Protein AF-R2SGV1-F1 (afdb_monomer_lite)

Foldseek 3Di:
DQDALQRVLCVVQVDGDDLVLLCVQLVHDSVLSVVSRRDRVLPHDLVSSVSSCVSVVHDVVVSVVSNVVDPCQLVNLLVVQVVQADPVQLDGVNDGAPDPVLSVVLSVVQSVCSNVVHRDDPLNSVVSRCCSPVVDDPVRVVVVVVPVPDPPPPDDDPDD

Radius of gyration: 23.36 Å; chains: 1; bounding box: 43×67×56 Å

Sequence (160 aa):
MVLSLAEFIEKETGQKASPAKLAKTTGLAVSTVNEALKKEATKSSFGTIVLLLNALNISVEKVAQLYSGKQMTPEKAERIFLAKTDLSRLTIMGTQFSTPENFWQARDTLVDSIYEGLYPDETDLVMLKDRIENKKTSDQLIAELYDEVPKKAEDNGKLS

pLDDT: mean 81.26, std 14.66, range [40.16, 97.12]

Organism: NCBI:txid1158607

Structure (mmCIF, N/CA/C/O backbone):
data_AF-R2SGV1-F1
#
_entry.id   AF-R2SGV1-F1
#
loop_
_atom_site.group_PDB
_atom_site.id
_atom_site.type_symbol
_atom_site.label_atom_id
_atom_site.label_alt_id
_atom_site.label_comp_id
_atom_site.label_asym_id
_atom_site.label_entity_id
_atom_site.label_seq_id
_atom_site.pdbx_PDB_ins_code
_atom_site.Cartn_x
_atom_site.Cartn_y
_atom_site.Cartn_z
_atom_site.occupancy
_atom_site.B_iso_or_equiv
_atom_site.auth_seq_id
_atom_site.auth_comp_id
_atom_site.auth_asym_id
_atom_site.auth_atom_id
_atom_site.pdbx_PDB_model_num
ATOM 1 N N . MET A 1 1 ? 2.713 9.994 12.033 1.00 48.88 1 MET A N 1
ATOM 2 C CA . MET A 1 1 ? 2.325 9.698 13.425 1.00 48.88 1 MET A CA 1
ATOM 3 C C . MET A 1 1 ? 1.187 8.695 13.355 1.00 48.88 1 MET A C 1
ATOM 5 O O . MET A 1 1 ? 0.261 8.944 12.592 1.00 48.88 1 MET A O 1
ATOM 9 N N . VAL A 1 2 ? 1.314 7.538 14.007 1.00 63.59 2 VAL A N 1
ATOM 10 C CA . VAL A 1 2 ? 0.245 6.524 14.049 1.00 63.59 2 VAL A CA 1
ATOM 11 C C . VAL A 1 2 ? -0.688 6.913 15.192 1.00 63.59 2 VAL A C 1
ATOM 13 O O . VAL A 1 2 ? -0.208 7.122 16.302 1.00 63.59 2 VAL A O 1
ATOM 16 N N . LEU A 1 3 ? -1.978 7.082 14.903 1.00 72.19 3 LEU A N 1
ATOM 17 C CA . LEU A 1 3 ? -2.975 7.456 15.908 1.00 72.19 3 LEU A CA 1
ATOM 18 C C . LEU A 1 3 ? -3.320 6.244 16.783 1.00 72.19 3 LEU A C 1
ATOM 20 O O . LEU A 1 3 ? -3.443 5.114 16.294 1.00 72.19 3 LEU A O 1
ATOM 24 N N . SER A 1 4 ? -3.521 6.487 18.073 1.00 86.56 4 SER A N 1
ATOM 25 C CA . SER A 1 4 ? -4.243 5.559 18.940 1.00 86.56 4 SER A CA 1
ATOM 26 C C . SER A 1 4 ? -5.682 5.389 18.451 1.00 86.56 4 SER A C 1
ATOM 28 O O . SER A 1 4 ? -6.243 6.254 17.769 1.00 86.56 4 SER A O 1
ATOM 30 N N . LEU A 1 5 ? -6.312 4.272 18.813 1.00 85.44 5 LEU A N 1
ATOM 31 C CA . LEU A 1 5 ? -7.717 4.050 18.473 1.00 85.44 5 LEU A CA 1
ATOM 32 C C . LEU A 1 5 ? -8.629 5.145 19.057 1.00 85.44 5 LEU A C 1
ATOM 34 O O . LEU A 1 5 ? -9.589 5.550 18.406 1.00 85.44 5 LEU A O 1
ATOM 38 N N . ALA A 1 6 ? -8.321 5.652 20.255 1.00 88.94 6 ALA A N 1
ATOM 39 C CA . ALA A 1 6 ? -9.070 6.748 20.866 1.00 88.94 6 ALA A CA 1
ATOM 40 C C . ALA A 1 6 ? -8.995 8.045 20.041 1.00 88.94 6 ALA A C 1
ATOM 42 O O . ALA A 1 6 ? -10.029 8.659 19.784 1.00 88.94 6 ALA A O 1
ATOM 43 N N . GLU A 1 7 ? -7.798 8.427 19.588 1.00 86.25 7 GLU A N 1
ATOM 44 C CA . GLU A 1 7 ? -7.597 9.616 18.746 1.00 86.25 7 GLU A CA 1
ATOM 45 C C . GLU A 1 7 ? -8.280 9.468 17.384 1.00 86.25 7 GLU A C 1
ATOM 47 O O . GLU A 1 7 ? -8.850 10.424 16.862 1.00 86.25 7 GLU A O 1
ATOM 52 N N . PHE A 1 8 ? -8.261 8.262 16.811 1.00 84.88 8 PHE A N 1
ATOM 53 C CA . PHE A 1 8 ? -8.986 7.979 15.579 1.00 84.88 8 PHE A CA 1
ATOM 54 C C . PHE A 1 8 ? -10.501 8.146 15.755 1.00 84.88 8 PHE A C 1
ATOM 56 O O . PHE A 1 8 ? -11.143 8.816 14.950 1.00 84.88 8 PHE A O 1
ATOM 63 N N . ILE A 1 9 ? -11.071 7.581 16.823 1.00 88.38 9 ILE A N 1
ATOM 64 C CA . ILE A 1 9 ? -12.503 7.705 17.117 1.00 88.38 9 ILE A CA 1
ATOM 65 C C . ILE A 1 9 ? -12.896 9.174 17.308 1.00 88.38 9 ILE A C 1
ATOM 67 O O . ILE A 1 9 ? -13.905 9.611 16.755 1.00 88.38 9 ILE A O 1
ATOM 71 N N . GLU A 1 10 ? -12.102 9.944 18.055 1.00 89.50 10 GLU A N 1
ATOM 72 C CA . GLU A 1 10 ? -12.360 11.371 18.270 1.00 89.50 10 GLU A CA 1
ATOM 73 C C . GLU A 1 10 ? -12.303 12.157 16.956 1.00 89.50 10 GLU A C 1
ATOM 75 O O . GLU A 1 10 ? -13.161 13.003 16.713 1.00 89.50 10 GLU A O 1
ATOM 80 N N . LYS A 1 11 ? -11.371 11.818 16.058 1.00 84.75 11 LYS A N 1
ATOM 81 C CA . LYS A 1 11 ? -11.275 12.427 14.728 1.00 84.75 11 LYS A CA 1
ATOM 82 C C . LYS A 1 11 ? -12.492 12.132 13.845 1.00 84.75 11 LYS A C 1
ATOM 84 O O . LYS A 1 11 ? -12.974 13.037 13.172 1.00 84.75 11 LYS A O 1
ATOM 89 N N . GLU A 1 12 ? -12.970 10.889 13.816 1.00 83.94 12 GLU A N 1
ATOM 90 C CA . GLU A 1 12 ? -14.066 10.491 12.916 1.00 83.94 12 GLU A CA 1
ATOM 91 C C . GLU A 1 12 ? -15.449 10.881 13.452 1.00 83.94 12 GLU A C 1
ATOM 93 O O . GLU A 1 12 ? -16.364 11.129 12.673 1.00 83.94 12 GLU A O 1
ATOM 98 N N . THR A 1 13 ? -15.619 10.942 14.775 1.00 85.31 13 THR A N 1
ATOM 99 C CA . THR A 1 13 ? -16.933 11.190 15.400 1.00 85.31 13 THR A CA 1
ATOM 100 C C . THR A 1 13 ? -17.065 12.576 16.025 1.00 85.31 13 THR A C 1
ATOM 102 O O . THR A 1 13 ? -18.170 12.985 16.380 1.00 85.31 13 THR A O 1
ATOM 105 N N . GLY A 1 14 ? -15.951 13.289 16.220 1.00 85.56 14 GLY A N 1
ATOM 106 C CA . GLY A 1 14 ? -15.897 14.518 17.014 1.00 85.56 14 GLY A CA 1
ATOM 107 C C . GLY A 1 14 ? -16.130 14.296 18.514 1.00 85.56 14 GLY A C 1
ATOM 108 O O . GLY A 1 14 ? -16.280 15.264 19.256 1.00 85.56 14 GLY A O 1
ATOM 109 N N . GLN A 1 15 ? -16.202 13.042 18.977 1.00 86.69 15 GLN A N 1
ATOM 110 C CA . GLN A 1 15 ? -16.512 12.693 20.361 1.00 86.69 15 GLN A CA 1
ATOM 111 C C . GLN A 1 15 ? -15.429 11.812 20.973 1.00 86.69 15 GLN A C 1
ATOM 113 O O . GLN A 1 15 ? -14.952 10.851 20.370 1.00 86.69 15 GLN A O 1
ATOM 118 N N . LYS A 1 16 ? -15.091 12.088 22.235 1.00 89.56 16 LYS A N 1
ATOM 119 C CA . LYS A 1 16 ? -14.191 11.222 22.997 1.00 89.56 16 LYS A CA 1
ATOM 120 C C . LYS A 1 16 ? -14.829 9.859 23.236 1.00 89.56 16 LYS A C 1
ATOM 122 O O . LYS A 1 16 ? -15.962 9.760 23.715 1.00 89.56 16 LYS A O 1
ATOM 127 N N . ALA A 1 17 ? -14.065 8.806 22.958 1.00 88.12 17 ALA A N 1
ATOM 128 C CA . ALA A 1 17 ? -14.479 7.439 23.228 1.00 88.12 17 ALA A CA 1
ATOM 129 C C . ALA A 1 17 ? -14.767 7.252 24.727 1.00 88.12 17 ALA A C 1
ATOM 131 O O . ALA A 1 17 ? -13.926 7.545 25.575 1.00 88.12 17 ALA A O 1
ATOM 132 N N . SER A 1 18 ? -15.952 6.735 25.057 1.00 92.44 18 SER A N 1
ATOM 133 C CA . SER A 1 18 ? -16.311 6.353 26.425 1.00 92.44 18 SER A CA 1
ATOM 134 C C . SER A 1 18 ? -16.130 4.841 26.592 1.00 92.44 18 SER A C 1
ATOM 136 O O . SER A 1 18 ? -16.950 4.082 26.063 1.00 92.44 18 SER A O 1
ATOM 138 N N . PRO A 1 19 ? -15.106 4.372 27.336 1.00 91.38 19 PRO A N 1
ATOM 139 C CA . PRO A 1 19 ? -14.843 2.941 27.489 1.00 91.38 19 PRO A CA 1
ATOM 140 C C . PRO A 1 19 ? -16.031 2.185 28.088 1.00 91.38 19 PRO A C 1
ATOM 142 O O . PRO A 1 19 ? -16.354 1.090 27.644 1.00 91.38 19 PRO A O 1
ATOM 145 N N . ALA A 1 20 ? -16.726 2.790 29.058 1.00 91.00 20 ALA A N 1
ATOM 146 C CA . ALA A 1 20 ? -17.889 2.187 29.705 1.00 91.00 20 ALA A CA 1
ATOM 147 C C . ALA A 1 20 ? -19.080 2.036 28.745 1.00 91.00 20 ALA A C 1
ATOM 149 O O . ALA A 1 20 ? -19.740 0.998 28.736 1.00 91.00 20 ALA A O 1
ATOM 150 N N . LYS A 1 21 ? -19.342 3.050 27.906 1.00 91.81 21 LYS A N 1
ATOM 151 C CA . LYS A 1 21 ? -20.421 2.996 26.909 1.00 91.81 21 LYS A CA 1
ATOM 152 C C . LYS A 1 21 ? -20.110 1.962 25.827 1.00 91.81 21 LYS A C 1
ATOM 154 O O . LYS A 1 21 ? -20.966 1.149 25.508 1.00 91.81 21 LYS A O 1
ATOM 159 N N . LEU A 1 22 ? -18.877 1.956 25.323 1.00 92.12 22 LEU A N 1
ATOM 160 C CA . LEU A 1 22 ? -18.417 1.001 24.313 1.00 92.12 22 LEU A CA 1
ATOM 161 C C . LEU A 1 22 ? -18.444 -0.439 24.825 1.00 92.12 22 LEU A C 1
ATOM 163 O O . LEU A 1 22 ? -18.947 -1.315 24.128 1.00 92.12 22 LEU A O 1
ATOM 167 N N . ALA A 1 23 ? -17.979 -0.681 26.052 1.00 93.44 23 ALA A N 1
ATOM 168 C CA . ALA A 1 23 ? -18.064 -1.989 26.698 1.00 93.44 23 ALA A CA 1
ATOM 169 C C . ALA A 1 23 ? -19.518 -2.467 26.812 1.00 93.44 23 ALA A C 1
ATOM 171 O O . ALA A 1 23 ? -19.828 -3.598 26.453 1.00 93.44 23 ALA A O 1
ATOM 172 N N . LYS A 1 24 ? -20.433 -1.578 27.225 1.00 92.31 24 LYS A N 1
ATOM 173 C CA . LYS A 1 24 ? -21.863 -1.898 27.319 1.00 92.31 24 LYS A CA 1
ATOM 174 C C . LYS A 1 24 ? -22.476 -2.243 25.958 1.00 92.31 24 LYS A C 1
ATOM 176 O O . LYS A 1 24 ? -23.260 -3.181 25.883 1.00 92.31 24 LYS A O 1
ATOM 181 N N . THR A 1 25 ? -22.134 -1.504 24.903 1.00 91.38 25 THR A N 1
ATOM 182 C CA . THR A 1 25 ? -22.683 -1.731 23.554 1.00 91.38 25 THR A CA 1
ATOM 183 C C . THR A 1 25 ? -22.104 -2.979 22.883 1.00 91.38 25 THR A C 1
ATOM 185 O O . THR A 1 25 ? -22.817 -3.669 22.166 1.00 91.38 25 THR A O 1
ATOM 188 N N . THR A 1 26 ? -20.823 -3.279 23.106 1.00 90.81 26 THR A N 1
ATOM 189 C CA . THR A 1 26 ? -20.119 -4.396 22.443 1.00 90.81 26 THR A CA 1
ATOM 190 C C . THR A 1 26 ? -20.131 -5.699 23.237 1.00 90.81 26 THR A C 1
ATOM 192 O O . THR A 1 26 ? -19.774 -6.740 22.694 1.00 90.81 26 THR A O 1
ATOM 195 N N . GLY A 1 27 ? -20.489 -5.658 24.524 1.00 91.31 27 GLY A N 1
ATOM 196 C CA . GLY A 1 27 ? -20.381 -6.802 25.433 1.00 91.31 27 GLY A CA 1
ATOM 197 C C . GLY A 1 27 ? -18.943 -7.136 25.852 1.00 91.31 27 GLY A C 1
ATOM 198 O O . GLY A 1 27 ? -18.723 -8.135 26.534 1.00 91.31 27 GLY A O 1
ATOM 199 N N . LEU A 1 28 ? -17.958 -6.319 25.467 1.00 91.00 28 LEU A N 1
ATOM 200 C CA . LEU A 1 28 ? -16.558 -6.500 25.849 1.00 91.00 28 LEU A CA 1
ATOM 201 C C . LEU A 1 28 ? -16.308 -6.060 27.296 1.00 91.00 28 LEU A C 1
ATOM 203 O O . LEU A 1 28 ? -16.945 -5.141 27.813 1.00 91.00 28 LEU A O 1
ATOM 207 N N . ALA A 1 29 ? -15.305 -6.663 27.938 1.00 93.19 29 ALA A N 1
ATOM 208 C CA . ALA A 1 29 ? -14.847 -6.211 29.245 1.00 93.19 29 ALA A CA 1
ATOM 209 C C . ALA A 1 29 ? -14.270 -4.787 29.159 1.00 93.19 29 ALA A C 1
ATOM 211 O O . ALA A 1 29 ? -13.513 -4.452 28.247 1.00 93.19 29 ALA A O 1
ATOM 212 N N . VAL A 1 30 ? -14.572 -3.952 30.157 1.00 92.06 30 VAL A N 1
ATOM 213 C CA . VAL A 1 30 ? -14.093 -2.559 30.224 1.00 92.06 30 VAL A CA 1
ATOM 214 C C . VAL A 1 30 ? -12.561 -2.479 30.173 1.00 92.06 30 VAL A C 1
ATOM 216 O O . VAL A 1 30 ? -12.016 -1.542 29.592 1.00 92.06 30 VAL A O 1
ATOM 219 N N . SER A 1 31 ? -11.850 -3.457 30.741 1.00 90.38 31 SER A N 1
ATOM 220 C CA . SER A 1 31 ? -10.387 -3.562 30.657 1.00 90.38 31 SER A CA 1
ATOM 221 C C . SER A 1 31 ? -9.905 -3.765 29.219 1.00 90.38 31 SER A C 1
ATOM 223 O O . SER A 1 31 ? -9.025 -3.032 28.776 1.00 90.38 31 SER A O 1
ATOM 225 N N . THR A 1 32 ? -10.530 -4.676 28.468 1.00 88.75 32 THR A N 1
ATOM 226 C CA . THR A 1 32 ? -10.237 -4.936 27.049 1.00 88.75 32 THR A CA 1
ATOM 227 C C . THR A 1 32 ? -10.473 -3.697 26.191 1.00 88.75 32 THR A C 1
ATOM 229 O O . THR A 1 32 ? -9.639 -3.356 25.356 1.00 88.75 32 THR A O 1
ATOM 232 N N . VAL A 1 33 ? -11.573 -2.974 26.427 1.00 91.50 33 VAL A N 1
ATOM 233 C CA . VAL A 1 33 ? -11.861 -1.720 25.714 1.00 91.50 33 VAL A CA 1
ATOM 234 C C . VAL A 1 33 ? -10.815 -0.652 26.036 1.00 91.50 33 VAL A C 1
ATOM 236 O O . VAL A 1 33 ? -10.297 -0.003 25.132 1.00 91.50 33 VAL A O 1
ATOM 239 N N . ASN A 1 34 ? -10.458 -0.483 27.312 1.00 91.75 34 ASN A N 1
ATOM 240 C CA . ASN A 1 34 ? -9.424 0.472 27.719 1.00 91.75 34 ASN A CA 1
ATOM 241 C C . ASN A 1 34 ? -8.055 0.147 27.120 1.00 91.75 34 ASN A C 1
ATOM 243 O O . ASN A 1 34 ? -7.318 1.052 26.736 1.00 91.75 34 ASN A O 1
ATOM 247 N N . GLU A 1 35 ? -7.700 -1.131 27.059 1.00 89.19 35 GLU A N 1
ATOM 248 C CA . GLU A 1 35 ? -6.453 -1.573 26.452 1.00 89.19 35 GLU A CA 1
ATOM 249 C C . GLU A 1 35 ? -6.442 -1.299 24.943 1.00 89.19 35 GLU A C 1
ATOM 251 O O . GLU A 1 35 ? -5.466 -0.747 24.433 1.00 89.19 35 GLU A O 1
ATOM 256 N N . ALA A 1 36 ? -7.541 -1.601 24.246 1.00 88.25 36 ALA A N 1
ATOM 257 C CA . ALA A 1 36 ? -7.678 -1.343 22.816 1.00 88.25 36 ALA A CA 1
ATOM 258 C C . ALA A 1 36 ? -7.601 0.156 22.480 1.00 88.25 36 ALA A C 1
ATOM 260 O O . ALA A 1 36 ? -6.933 0.538 21.523 1.00 88.25 36 ALA A O 1
ATOM 261 N N . LEU A 1 37 ? -8.231 1.014 23.292 1.00 90.06 37 LEU A N 1
ATOM 262 C CA . LEU A 1 37 ? -8.246 2.468 23.089 1.00 90.06 37 LEU A CA 1
ATOM 263 C C . LEU A 1 37 ? -6.870 3.129 23.263 1.00 90.06 37 LEU A C 1
ATOM 265 O O . LEU A 1 37 ? -6.597 4.132 22.608 1.00 90.06 37 LEU A O 1
ATOM 269 N N . LYS A 1 38 ? -6.013 2.580 24.135 1.00 88.50 38 LYS A N 1
ATOM 270 C CA . LYS A 1 38 ? -4.661 3.103 24.411 1.00 88.50 38 LYS A CA 1
ATOM 271 C C . LYS A 1 38 ? -3.631 2.710 23.357 1.00 88.50 38 LYS A C 1
ATOM 273 O O . LYS A 1 38 ? -2.605 3.373 23.232 1.00 88.50 38 LYS A O 1
ATOM 278 N N . LYS A 1 39 ? -3.856 1.600 22.656 1.00 82.88 39 LYS A N 1
ATOM 279 C CA . LYS A 1 39 ? -2.933 1.094 21.641 1.00 82.88 39 LYS A CA 1
ATOM 280 C C . LYS A 1 39 ? -3.157 1.811 20.311 1.00 82.88 39 LYS A C 1
ATOM 282 O O . LYS A 1 39 ? -4.239 2.328 20.027 1.00 82.88 39 LYS A O 1
ATOM 287 N N . GLU A 1 40 ? -2.123 1.800 19.472 1.00 76.00 40 GLU A N 1
ATOM 288 C CA . GLU A 1 40 ? -2.289 2.058 18.040 1.00 76.00 40 GLU A CA 1
ATOM 289 C C . GLU A 1 40 ? -3.384 1.131 17.503 1.00 76.00 40 GLU A C 1
ATOM 291 O O . GLU A 1 40 ? -3.433 -0.048 17.871 1.00 76.00 40 GLU A O 1
ATOM 296 N N . ALA A 1 41 ? -4.257 1.648 16.637 1.00 67.00 41 ALA A N 1
ATOM 297 C CA . ALA A 1 41 ? -5.385 0.873 16.118 1.00 67.00 41 ALA A CA 1
ATOM 298 C C . ALA A 1 41 ? -4.940 -0.447 15.455 1.00 67.00 41 ALA A C 1
ATOM 300 O O . ALA A 1 41 ? -5.626 -1.460 15.552 1.00 67.00 41 ALA A O 1
ATOM 301 N N . THR A 1 42 ? -3.742 -0.458 14.870 1.00 65.94 42 THR A N 1
ATOM 302 C CA . THR A 1 42 ? -3.113 -1.616 14.218 1.00 65.94 42 THR A CA 1
ATOM 303 C C . THR A 1 42 ? -2.536 -2.657 15.181 1.00 65.94 42 THR A C 1
ATOM 305 O O . THR A 1 42 ? -2.241 -3.773 14.764 1.00 65.94 42 THR A O 1
ATOM 308 N N . LYS A 1 43 ? -2.369 -2.322 16.468 1.00 73.75 43 LYS A N 1
ATOM 309 C CA . LYS A 1 43 ? -1.776 -3.193 17.505 1.00 73.75 43 LYS A CA 1
ATOM 310 C C . LYS A 1 43 ? -2.816 -3.923 18.360 1.00 73.75 43 LYS A C 1
ATOM 312 O O . LYS A 1 43 ? -2.457 -4.640 19.295 1.00 73.75 43 LYS A O 1
ATOM 317 N N . SER A 1 44 ? -4.097 -3.731 18.060 1.00 75.50 44 SER A N 1
ATOM 318 C CA . SER A 1 44 ? -5.209 -4.477 18.652 1.00 75.50 44 SER A CA 1
ATOM 319 C C . SER A 1 44 ? -5.717 -5.534 17.671 1.00 75.50 44 SER A C 1
ATOM 321 O O . SER A 1 44 ? -5.499 -5.427 16.463 1.00 75.50 44 SER A O 1
ATOM 323 N N . SER A 1 45 ? -6.402 -6.565 18.171 1.00 79.38 45 SER A N 1
ATOM 324 C CA . SER A 1 45 ? -6.993 -7.584 17.300 1.00 79.38 45 SER A CA 1
ATOM 325 C C . SER A 1 45 ? -8.073 -6.978 16.398 1.00 79.38 45 SER A C 1
ATOM 327 O O . SER A 1 45 ? -8.906 -6.190 16.851 1.00 79.38 45 SER A O 1
ATOM 329 N N . PHE A 1 46 ? -8.083 -7.391 15.128 1.00 78.56 46 PHE A N 1
ATOM 330 C CA . PHE A 1 46 ? -9.018 -6.888 14.117 1.00 78.56 46 PHE A CA 1
ATOM 331 C C . PHE A 1 46 ? -10.482 -7.017 14.556 1.00 78.56 46 PHE A C 1
ATOM 333 O O . PHE A 1 46 ? -11.235 -6.050 14.486 1.00 78.56 46 PHE A O 1
ATOM 340 N N . GLY A 1 47 ? -10.868 -8.171 15.114 1.00 80.88 47 GLY A N 1
ATOM 341 C CA . GLY A 1 47 ? -12.230 -8.397 15.611 1.00 80.88 47 GLY A CA 1
ATOM 342 C C . GLY A 1 47 ? -12.657 -7.420 16.714 1.00 80.88 47 GLY A C 1
ATOM 343 O O . GLY A 1 47 ? -13.779 -6.919 16.688 1.00 80.88 47 GLY A O 1
ATOM 344 N N . THR A 1 48 ? -11.757 -7.080 17.644 1.00 84.94 48 THR A N 1
ATOM 345 C CA . THR A 1 48 ? -12.040 -6.093 18.699 1.00 84.94 48 THR A CA 1
ATOM 346 C C . THR A 1 48 ? -12.222 -4.696 18.113 1.00 84.94 48 THR A C 1
ATOM 348 O O . THR A 1 48 ? -13.140 -3.982 18.509 1.00 84.94 48 THR A O 1
ATOM 351 N N . ILE A 1 49 ? -11.385 -4.308 17.145 1.00 85.81 49 ILE A N 1
ATOM 352 C CA . ILE A 1 49 ? -11.498 -3.007 16.477 1.00 85.81 49 ILE A CA 1
ATOM 353 C C . ILE A 1 49 ? -12.813 -2.894 15.701 1.00 85.81 49 ILE A C 1
ATOM 355 O O . ILE A 1 49 ? -13.518 -1.899 15.850 1.00 85.81 49 ILE A O 1
ATOM 359 N N . VAL A 1 50 ? -13.180 -3.919 14.929 1.00 85.12 50 VAL A N 1
ATOM 360 C CA . VAL A 1 50 ? -14.441 -3.942 14.173 1.00 85.12 50 VAL A CA 1
ATOM 361 C C . VAL A 1 50 ? -15.646 -3.801 15.104 1.00 85.12 50 VAL A C 1
ATOM 363 O O . VAL A 1 50 ? -16.522 -2.982 14.841 1.00 85.12 50 VAL A O 1
ATOM 366 N N . LEU A 1 51 ? -15.679 -4.533 16.224 1.00 89.31 51 LEU A N 1
ATOM 367 C CA . LEU A 1 51 ? -16.769 -4.426 17.201 1.00 89.31 51 LEU A CA 1
ATOM 368 C C . LEU A 1 51 ? -16.890 -3.011 17.783 1.00 89.31 51 LEU A C 1
ATOM 370 O O . LEU A 1 51 ? -17.991 -2.464 17.853 1.00 89.31 51 LEU A O 1
ATOM 374 N N . LEU A 1 52 ? -15.767 -2.407 18.181 1.00 89.56 52 LEU A N 1
ATOM 375 C CA . LEU A 1 52 ? -15.747 -1.064 18.768 1.00 89.56 52 LEU A CA 1
ATOM 376 C C . LEU A 1 52 ? -16.166 0.022 17.771 1.00 89.56 52 LEU A C 1
ATOM 378 O O . LEU A 1 52 ? -16.885 0.945 18.147 1.00 89.56 52 LEU A O 1
ATOM 382 N N . LEU A 1 53 ? -15.736 -0.084 16.514 1.00 88.44 53 LEU A N 1
ATOM 383 C CA . LEU A 1 53 ? -16.036 0.900 15.475 1.00 88.44 53 LEU A CA 1
ATOM 384 C C . LEU A 1 53 ? -17.474 0.760 14.952 1.00 88.44 53 LEU A C 1
ATOM 386 O O . LEU A 1 53 ? -18.166 1.770 14.818 1.00 88.44 53 LEU A O 1
ATOM 390 N N . ASN A 1 54 ? -17.988 -0.466 14.812 1.00 88.06 54 ASN A N 1
ATOM 391 C CA . ASN A 1 54 ? -19.399 -0.703 14.492 1.00 88.06 54 ASN A CA 1
ATOM 392 C C . ASN A 1 54 ? -20.338 -0.154 15.576 1.00 88.06 54 ASN A C 1
ATOM 394 O O . ASN A 1 54 ? -21.368 0.432 15.254 1.00 88.06 54 ASN A O 1
ATOM 398 N N . ALA A 1 55 ? -19.968 -0.263 16.859 1.00 89.88 55 ALA A N 1
ATOM 399 C CA . ALA A 1 55 ? -20.734 0.329 17.962 1.00 89.88 55 ALA A CA 1
ATOM 400 C C . ALA A 1 55 ? -20.843 1.868 17.885 1.00 89.88 55 ALA A C 1
ATOM 402 O O . ALA A 1 55 ? -21.668 2.465 18.580 1.00 89.88 55 ALA A O 1
ATOM 403 N N . LEU A 1 56 ? -20.012 2.503 17.055 1.00 89.00 56 LEU A N 1
ATOM 404 C CA . LEU A 1 56 ? -19.982 3.940 16.791 1.00 89.00 56 LEU A CA 1
ATOM 405 C C . LEU A 1 56 ? -20.473 4.299 15.380 1.00 89.00 56 LEU A C 1
ATOM 407 O O . LEU A 1 56 ? -20.352 5.454 14.984 1.00 89.00 56 LEU A O 1
ATOM 411 N N . ASN A 1 57 ? -21.030 3.339 14.631 1.00 88.56 57 ASN A N 1
ATOM 412 C CA . ASN A 1 57 ? -21.417 3.488 13.223 1.00 88.56 57 ASN A CA 1
ATOM 413 C C . ASN A 1 57 ? -20.262 3.934 12.304 1.00 88.56 57 ASN A C 1
ATOM 415 O O . ASN A 1 57 ? -20.484 4.609 11.300 1.00 88.56 57 ASN A O 1
ATOM 419 N N . ILE A 1 58 ? -19.024 3.564 12.636 1.00 85.56 58 ILE A N 1
ATOM 420 C CA . ILE A 1 58 ? -17.861 3.767 11.769 1.00 85.56 58 ILE A CA 1
ATOM 421 C C . ILE A 1 58 ? -17.737 2.538 10.865 1.00 85.56 58 ILE A C 1
ATOM 423 O O . ILE A 1 58 ? -17.733 1.410 11.354 1.00 85.56 58 ILE A O 1
ATOM 427 N N . SER A 1 59 ? -17.651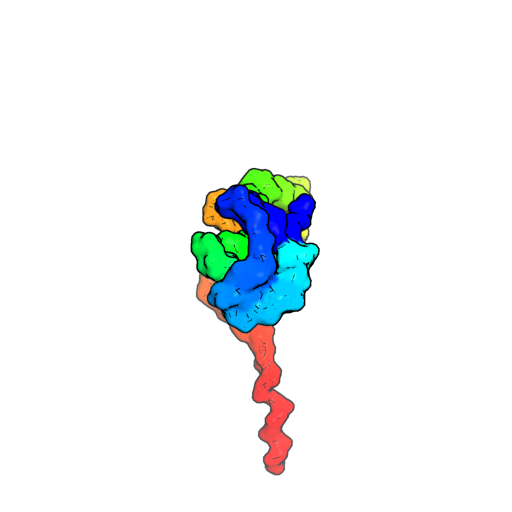 2.755 9.551 1.00 81.69 59 SER A N 1
ATOM 428 C CA . SER A 1 59 ? -17.706 1.673 8.565 1.00 81.69 59 SER A CA 1
ATOM 429 C C . SER A 1 59 ? -16.465 0.770 8.581 1.00 81.69 59 SER A C 1
ATOM 431 O O . SER A 1 59 ? -15.364 1.181 8.962 1.00 81.69 59 SER A O 1
ATOM 433 N N . VAL A 1 60 ? -16.627 -0.475 8.127 1.00 72.25 60 VAL A N 1
ATOM 434 C CA . VAL A 1 60 ? -15.544 -1.474 8.078 1.00 72.25 60 VAL A CA 1
ATOM 435 C C . VAL A 1 60 ? -14.419 -1.046 7.125 1.00 72.25 60 VAL A C 1
ATOM 437 O O . VAL A 1 60 ? -13.249 -1.323 7.379 1.00 72.25 60 VAL A O 1
ATOM 440 N N . GLU A 1 61 ? -14.723 -0.278 6.081 1.00 71.38 61 GLU A N 1
ATOM 441 C CA . GLU A 1 61 ? -13.735 0.280 5.149 1.00 71.38 61 GLU A CA 1
ATOM 442 C C . GLU A 1 61 ? -12.777 1.246 5.855 1.00 71.38 61 GLU A C 1
ATOM 444 O O . GLU A 1 61 ? -11.573 1.245 5.594 1.00 71.38 61 GLU A O 1
ATOM 449 N N . LYS A 1 62 ? -13.278 2.036 6.812 1.00 71.81 62 LYS A N 1
ATOM 450 C CA . LYS A 1 62 ? -12.445 2.903 7.656 1.00 71.81 62 LYS A CA 1
ATOM 451 C C . LYS A 1 62 ? -11.543 2.090 8.587 1.00 71.81 62 LYS A C 1
ATOM 453 O O . LYS A 1 62 ? -10.427 2.516 8.880 1.00 71.81 62 LYS A O 1
ATOM 458 N N . VAL A 1 63 ? -11.981 0.896 8.993 1.00 66.81 63 VAL A N 1
ATOM 459 C CA . VAL A 1 63 ? -11.150 -0.064 9.735 1.00 66.81 63 VAL A CA 1
ATOM 460 C C . VAL A 1 63 ? -10.038 -0.619 8.857 1.00 66.81 63 VAL A C 1
ATOM 462 O O . VAL A 1 63 ? -8.884 -0.641 9.274 1.00 66.81 63 VAL A O 1
ATOM 465 N N . ALA A 1 64 ? -10.341 -1.001 7.619 1.00 65.25 64 ALA A N 1
ATOM 466 C CA . ALA A 1 64 ? -9.320 -1.440 6.671 1.00 65.25 64 ALA A CA 1
ATOM 467 C C . ALA A 1 64 ? -8.261 -0.345 6.430 1.00 65.25 64 ALA A C 1
ATOM 469 O O . ALA A 1 64 ? -7.067 -0.639 6.407 1.00 65.25 64 ALA A O 1
ATOM 470 N N . GLN A 1 65 ? -8.678 0.926 6.366 1.00 66.62 65 GLN A N 1
ATOM 471 C CA . GLN A 1 65 ? -7.768 2.075 6.261 1.00 66.62 65 GLN A CA 1
ATOM 472 C C . GLN A 1 65 ? -6.858 2.267 7.488 1.00 66.62 65 GLN A C 1
ATOM 474 O O . GLN A 1 65 ? -5.743 2.771 7.353 1.00 66.62 65 GLN A O 1
ATOM 479 N N . LEU A 1 66 ? -7.303 1.873 8.688 1.00 63.44 66 LEU A N 1
ATOM 480 C CA . LEU A 1 66 ? -6.467 1.889 9.893 1.00 63.44 66 LEU A CA 1
ATOM 481 C C . LEU A 1 66 ? -5.338 0.860 9.799 1.00 63.44 66 LEU A C 1
ATOM 483 O O . LEU A 1 66 ? -4.191 1.181 10.104 1.00 63.44 66 LEU A O 1
ATOM 487 N N . TYR A 1 67 ? -5.660 -0.358 9.357 1.00 60.72 67 TYR A N 1
ATOM 488 C CA . TYR A 1 67 ? -4.695 -1.452 9.215 1.00 60.72 67 TYR A CA 1
ATOM 489 C C . TYR A 1 67 ? -3.779 -1.302 7.999 1.00 60.72 67 TYR A C 1
ATOM 491 O O . TYR A 1 67 ? -2.658 -1.804 8.030 1.00 60.72 67 TYR A O 1
ATOM 499 N N . SER A 1 68 ? -4.192 -0.555 6.973 1.00 61.62 68 SER A N 1
ATOM 500 C CA . SER A 1 68 ? -3.339 -0.268 5.817 1.00 61.62 68 SER A CA 1
ATOM 501 C C . SER A 1 68 ? -2.253 0.784 6.090 1.00 61.62 68 SER A C 1
ATOM 503 O O . SER A 1 68 ? -1.374 0.978 5.254 1.00 61.62 68 SER A O 1
ATOM 505 N N . GLY A 1 69 ? -2.243 1.435 7.265 1.00 53.00 69 GLY A N 1
ATOM 506 C CA . GLY A 1 69 ? -1.091 2.161 7.835 1.00 53.00 69 GLY A CA 1
ATOM 507 C C . GLY A 1 69 ? -0.583 3.403 7.079 1.00 53.00 69 GLY A C 1
ATOM 508 O O . GLY A 1 69 ? 0.171 4.204 7.634 1.00 53.00 69 GLY A O 1
ATOM 509 N N . LYS A 1 70 ? -1.003 3.627 5.838 1.00 52.94 70 LYS A N 1
ATOM 510 C CA . LYS A 1 70 ? -0.771 4.828 5.042 1.00 52.94 70 LYS A CA 1
ATOM 511 C C . LYS A 1 70 ? -1.996 4.984 4.153 1.00 52.94 70 LYS A C 1
ATOM 513 O O . LYS A 1 70 ? -2.223 4.150 3.286 1.00 52.94 70 LYS A O 1
ATOM 518 N N . GLN A 1 71 ? -2.717 6.098 4.270 1.00 60.47 71 GLN A N 1
ATOM 519 C CA . GLN A 1 71 ? -3.299 6.669 3.057 1.00 60.47 71 GLN A CA 1
ATOM 520 C C . GLN A 1 71 ? -2.105 7.043 2.173 1.00 60.47 71 GLN A C 1
ATOM 522 O O . GLN A 1 71 ? -1.487 8.099 2.322 1.00 60.47 71 GLN A O 1
ATOM 527 N N . MET A 1 72 ? -1.649 6.076 1.385 1.00 68.75 72 MET A N 1
ATOM 528 C CA . MET A 1 72 ? -0.706 6.307 0.317 1.00 68.75 72 MET A CA 1
ATOM 529 C C . MET A 1 72 ? -1.515 7.083 -0.715 1.00 68.75 72 MET A C 1
ATOM 531 O O . MET A 1 72 ? -2.442 6.540 -1.293 1.00 68.75 72 MET A O 1
ATOM 535 N N . THR A 1 73 ? -1.281 8.384 -0.849 1.00 78.31 73 THR A N 1
ATOM 536 C CA . THR A 1 73 ? -1.888 9.107 -1.969 1.00 78.31 73 THR A CA 1
ATOM 537 C C . THR A 1 73 ? -1.182 8.660 -3.253 1.00 78.31 73 THR A C 1
ATOM 539 O O . THR A 1 73 ? -0.001 8.286 -3.166 1.00 78.31 73 THR A O 1
ATOM 542 N N . PRO A 1 74 ? -1.840 8.704 -4.423 1.00 76.88 74 PRO A N 1
ATOM 543 C CA . PRO A 1 74 ? -1.197 8.372 -5.693 1.00 76.88 74 PRO A CA 1
ATOM 544 C C . PRO A 1 74 ? 0.132 9.112 -5.886 1.00 76.88 74 PRO A C 1
ATOM 546 O O . PRO A 1 74 ? 1.148 8.500 -6.187 1.00 76.88 74 PRO A O 1
ATOM 549 N N . GLU A 1 75 ? 0.205 10.394 -5.524 1.00 82.25 75 GLU A N 1
ATOM 550 C CA . GLU A 1 75 ? 1.418 11.213 -5.667 1.00 82.25 75 GLU A CA 1
ATOM 551 C C . GLU A 1 75 ? 2.535 10.799 -4.697 1.00 82.25 75 GLU A C 1
ATOM 553 O O . GLU A 1 75 ? 3.719 11.085 -4.906 1.00 82.25 75 GLU A O 1
ATOM 558 N N . LYS A 1 76 ? 2.186 10.196 -3.558 1.00 81.12 76 LYS A N 1
ATOM 559 C CA . LYS A 1 76 ? 3.167 9.660 -2.609 1.00 81.12 76 LYS A CA 1
ATOM 560 C C . LYS A 1 76 ? 3.648 8.279 -3.045 1.00 81.12 76 LYS A C 1
ATOM 562 O O . LYS A 1 76 ? 4.840 8.003 -2.920 1.00 81.12 76 LYS A O 1
ATOM 567 N N . ALA A 1 77 ? 2.743 7.443 -3.547 1.00 81.25 77 ALA A N 1
ATOM 568 C CA . ALA A 1 77 ? 3.066 6.152 -4.138 1.00 81.25 77 ALA A CA 1
ATOM 569 C C . ALA A 1 77 ? 3.972 6.315 -5.357 1.00 81.25 77 ALA A C 1
ATOM 571 O O . ALA A 1 77 ? 5.031 5.699 -5.398 1.00 81.25 77 ALA A O 1
ATOM 572 N N . GLU A 1 78 ? 3.619 7.217 -6.272 1.00 86.25 78 GLU A N 1
ATOM 573 C CA . GLU A 1 78 ? 4.403 7.544 -7.459 1.00 86.25 78 GLU A CA 1
ATOM 574 C C . GLU A 1 78 ? 5.809 8.003 -7.071 1.00 86.25 78 GLU A C 1
ATOM 576 O O . GLU A 1 78 ? 6.791 7.485 -7.585 1.00 86.25 78 GLU A O 1
ATOM 581 N N . ARG A 1 79 ? 5.953 8.897 -6.085 1.00 84.81 79 ARG A N 1
ATOM 582 C CA . ARG A 1 79 ? 7.282 9.320 -5.608 1.00 84.81 79 ARG A CA 1
ATOM 583 C C . ARG A 1 79 ? 8.124 8.171 -5.058 1.00 84.81 79 ARG A C 1
ATOM 585 O O . ARG A 1 79 ? 9.323 8.121 -5.315 1.00 84.81 79 ARG A O 1
ATOM 592 N N . ILE A 1 80 ? 7.518 7.261 -4.294 1.00 85.94 80 ILE A N 1
ATOM 593 C CA . ILE A 1 80 ? 8.210 6.070 -3.779 1.00 85.94 80 ILE A CA 1
ATOM 594 C C . ILE A 1 80 ? 8.589 5.132 -4.928 1.00 85.94 80 ILE A C 1
ATOM 596 O O . ILE A 1 80 ? 9.688 4.584 -4.926 1.00 85.94 80 ILE A O 1
ATOM 600 N N . PHE A 1 81 ? 7.695 4.963 -5.899 1.00 89.50 81 PHE A N 1
ATOM 601 C CA . PHE A 1 81 ? 7.920 4.172 -7.099 1.00 89.50 81 PHE A CA 1
ATOM 602 C C . 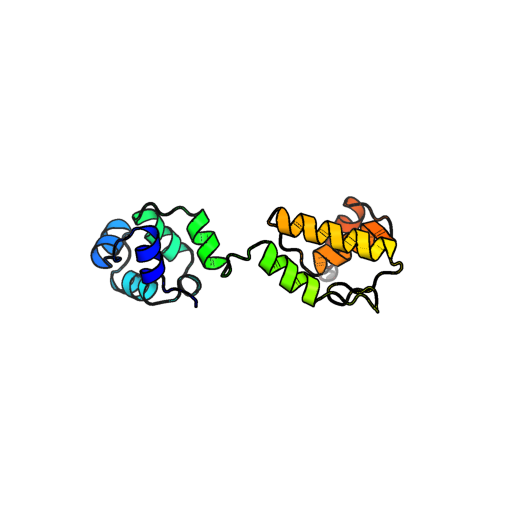PHE A 1 81 ? 9.077 4.740 -7.930 1.00 89.50 81 PHE A C 1
ATOM 604 O O . PHE A 1 81 ? 10.048 4.030 -8.177 1.00 89.50 81 PHE A O 1
ATOM 611 N N . LEU A 1 82 ? 9.045 6.032 -8.265 1.00 88.50 82 LEU A N 1
ATOM 612 C CA . LEU A 1 82 ? 10.084 6.719 -9.036 1.00 88.50 82 LEU A CA 1
ATOM 613 C C . LEU A 1 82 ? 11.444 6.693 -8.330 1.00 88.50 82 LEU A C 1
ATOM 615 O O . LEU A 1 82 ? 12.469 6.547 -8.991 1.00 88.50 82 LEU A O 1
ATOM 619 N N . ALA A 1 83 ? 11.477 6.747 -6.995 1.00 90.62 83 ALA A N 1
ATOM 620 C CA . ALA A 1 83 ? 12.715 6.589 -6.227 1.00 90.62 83 ALA A CA 1
ATOM 621 C C . ALA A 1 83 ? 13.361 5.196 -6.378 1.00 90.62 83 ALA A C 1
ATOM 623 O O . ALA A 1 83 ? 14.536 5.027 -6.060 1.00 90.62 83 ALA A O 1
ATOM 624 N N . LYS A 1 84 ? 12.609 4.202 -6.864 1.00 92.81 84 LYS A N 1
ATOM 625 C CA . LYS A 1 84 ? 13.097 2.862 -7.212 1.00 92.81 84 LYS A CA 1
ATOM 626 C C . LYS A 1 84 ? 13.364 2.700 -8.714 1.00 92.81 84 LYS A C 1
ATOM 628 O O . LYS A 1 84 ? 13.548 1.571 -9.163 1.00 92.81 84 LYS A O 1
ATOM 633 N N . THR A 1 85 ? 13.362 3.781 -9.494 1.00 93.56 85 THR A N 1
ATOM 634 C CA . THR A 1 85 ? 13.680 3.751 -10.930 1.00 93.56 85 THR A CA 1
ATOM 635 C C . THR A 1 85 ? 15.071 4.322 -11.194 1.00 93.56 85 THR A C 1
ATOM 637 O O . THR A 1 85 ? 15.441 5.349 -10.629 1.00 93.56 85 THR A O 1
ATOM 640 N N . ASP A 1 86 ? 15.842 3.671 -12.064 1.00 95.31 86 ASP A N 1
ATOM 641 C CA . ASP A 1 86 ? 17.127 4.164 -12.565 1.00 95.31 86 ASP A CA 1
ATOM 642 C C . ASP A 1 86 ? 17.065 4.266 -14.091 1.00 95.31 86 ASP A C 1
ATOM 644 O O . ASP A 1 86 ? 17.118 3.268 -14.814 1.00 95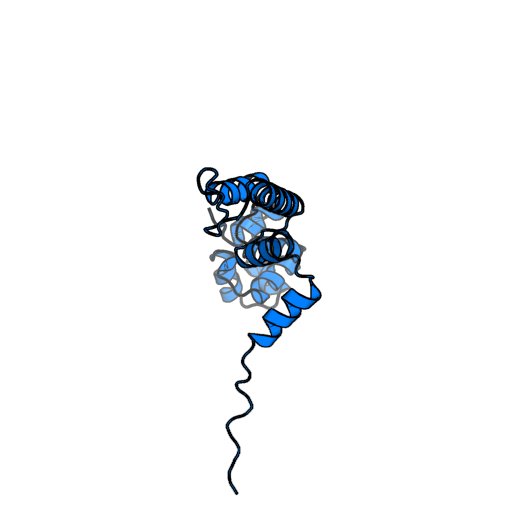.31 86 ASP A O 1
ATOM 648 N N . LEU A 1 87 ? 16.969 5.503 -14.579 1.00 93.06 87 LEU A N 1
ATOM 649 C CA . LEU A 1 87 ? 16.867 5.810 -16.005 1.00 93.06 87 LEU A CA 1
ATOM 650 C C . LEU A 1 87 ? 18.145 5.467 -16.779 1.00 93.06 87 LEU A C 1
ATOM 652 O O . LEU A 1 87 ? 18.074 5.148 -17.961 1.00 93.06 87 LEU A O 1
ATOM 656 N N . SER A 1 88 ? 19.312 5.526 -16.131 1.00 93.56 88 SER A N 1
ATOM 657 C CA . SER A 1 88 ? 20.597 5.262 -16.792 1.00 93.56 88 SER A CA 1
ATOM 658 C C . SER A 1 88 ? 20.809 3.775 -17.057 1.00 93.56 88 SER A C 1
ATOM 660 O O . SER A 1 88 ? 21.451 3.394 -18.034 1.00 93.56 88 SER A O 1
ATOM 662 N N . ARG A 1 89 ? 20.235 2.934 -16.193 1.00 95.50 89 ARG A N 1
ATOM 663 C CA . ARG A 1 89 ? 20.331 1.474 -16.270 1.00 95.50 89 ARG A CA 1
ATOM 664 C C . ARG A 1 89 ? 19.061 0.816 -16.801 1.00 95.50 89 ARG A C 1
ATOM 666 O O . ARG A 1 89 ? 19.047 -0.404 -16.936 1.00 95.50 89 ARG A O 1
ATOM 673 N N . LEU A 1 90 ? 18.022 1.606 -17.089 1.00 96.56 90 LEU A N 1
ATOM 674 C CA . LEU A 1 90 ? 16.687 1.138 -17.462 1.00 96.56 90 LEU A CA 1
ATOM 675 C C . LEU A 1 90 ? 16.143 0.127 -16.446 1.00 96.56 90 LEU A C 1
ATOM 677 O O . LEU A 1 90 ? 15.680 -0.951 -16.820 1.00 96.56 90 LEU A O 1
ATOM 681 N N . THR A 1 91 ? 16.241 0.443 -15.152 1.00 96.25 91 THR A N 1
ATOM 682 C CA . THR A 1 91 ? 15.750 -0.441 -14.087 1.00 96.25 91 THR A CA 1
ATOM 683 C C . THR A 1 91 ? 14.570 0.160 -13.336 1.00 96.25 91 THR A C 1
ATOM 685 O O . THR A 1 91 ? 14.518 1.361 -13.073 1.00 96.25 91 THR A O 1
ATOM 688 N N . ILE A 1 92 ? 13.615 -0.692 -12.974 1.00 96.06 92 ILE A N 1
ATOM 689 C CA . ILE A 1 92 ? 12.492 -0.378 -12.085 1.00 96.06 92 ILE A CA 1
ATOM 690 C C . ILE A 1 92 ? 12.560 -1.403 -10.954 1.00 96.06 92 ILE A C 1
ATOM 692 O O . ILE A 1 92 ? 12.702 -2.588 -11.222 1.00 96.06 92 ILE A O 1
ATOM 696 N N . MET A 1 93 ? 12.554 -0.973 -9.692 1.00 92.69 93 MET A N 1
ATOM 697 C CA . MET A 1 93 ? 12.681 -1.849 -8.512 1.00 92.69 93 MET A CA 1
ATOM 698 C C . MET A 1 93 ? 13.817 -2.889 -8.606 1.00 92.69 93 MET A C 1
ATOM 700 O O . MET A 1 93 ? 13.686 -4.000 -8.115 1.00 92.69 93 MET A O 1
ATOM 704 N N . GLY A 1 94 ? 14.937 -2.546 -9.253 1.00 91.88 94 GLY A N 1
ATOM 705 C CA . GLY A 1 94 ? 16.067 -3.464 -9.461 1.00 91.88 94 GLY A CA 1
ATOM 706 C C . GLY A 1 94 ? 15.947 -4.395 -10.676 1.00 91.88 94 GLY A C 1
ATOM 707 O O . GLY A 1 94 ? 16.950 -4.975 -11.087 1.00 91.88 94 GLY A O 1
ATOM 708 N N . THR A 1 95 ? 14.781 -4.474 -11.319 1.00 94.12 95 THR A N 1
ATOM 709 C CA . THR A 1 95 ? 14.569 -5.239 -12.554 1.00 94.12 95 THR A CA 1
ATOM 710 C C . THR A 1 95 ? 14.965 -4.413 -13.775 1.00 94.12 95 THR A C 1
ATOM 712 O O . THR A 1 95 ? 14.403 -3.348 -14.023 1.00 94.12 95 THR A O 1
ATOM 715 N N . GLN A 1 96 ? 15.932 -4.908 -14.550 1.00 96.31 96 GLN A N 1
ATOM 716 C CA . GLN A 1 96 ? 16.444 -4.255 -15.760 1.00 96.31 96 GLN A CA 1
ATOM 717 C C . GLN A 1 96 ? 15.614 -4.593 -16.999 1.00 96.31 96 GLN A C 1
ATOM 719 O O . GLN A 1 96 ? 15.296 -5.760 -17.206 1.00 96.31 96 GLN A O 1
ATOM 724 N N . PHE A 1 97 ? 15.321 -3.607 -17.843 1.00 96.44 97 PHE A N 1
ATOM 725 C CA . PHE A 1 97 ? 14.636 -3.783 -19.125 1.00 96.44 97 PHE A CA 1
ATOM 726 C C . PHE A 1 97 ? 15.623 -3.856 -20.290 1.00 96.44 97 PHE A C 1
ATOM 728 O O . PHE A 1 97 ? 16.693 -3.245 -20.262 1.00 96.44 97 PHE A O 1
ATOM 735 N N . SER A 1 98 ? 15.249 -4.609 -21.321 1.00 95.50 98 SER A N 1
ATOM 736 C CA . SER A 1 98 ? 16.084 -4.886 -22.490 1.00 95.50 98 SER A CA 1
ATOM 737 C C . SER A 1 98 ? 16.144 -3.699 -23.455 1.00 95.50 98 SER A C 1
ATOM 739 O O . SER A 1 98 ? 17.133 -3.526 -24.166 1.00 95.50 98 SER A O 1
ATOM 741 N N . THR A 1 99 ? 15.096 -2.868 -23.484 1.00 96.19 99 THR A N 1
ATOM 742 C CA . THR A 1 99 ? 15.005 -1.689 -24.355 1.00 96.19 99 THR A CA 1
ATOM 743 C C . THR A 1 99 ? 14.416 -0.483 -23.615 1.00 96.19 99 THR A C 1
ATOM 745 O O . THR A 1 99 ? 13.629 -0.656 -22.678 1.00 96.19 99 THR A O 1
ATOM 748 N N . PRO A 1 100 ? 14.743 0.755 -24.043 1.00 96.62 100 PRO A N 1
ATOM 749 C CA . PRO A 1 100 ? 14.091 1.956 -23.523 1.00 96.62 100 PRO A CA 1
ATOM 750 C C . PRO A 1 100 ? 12.569 1.937 -23.710 1.00 96.62 100 PRO A C 1
ATOM 752 O O . PRO A 1 100 ? 11.844 2.367 -22.824 1.00 96.62 100 PRO A O 1
ATOM 755 N N . GLU A 1 101 ? 12.073 1.419 -24.835 1.00 96.69 101 GLU A N 1
ATOM 756 C CA . GLU A 1 101 ? 10.634 1.343 -25.120 1.00 96.69 101 GLU A CA 1
ATOM 757 C C . GLU A 1 101 ? 9.898 0.472 -24.094 1.00 96.69 101 GLU A C 1
ATOM 759 O O . GLU A 1 101 ? 8.933 0.926 -23.480 1.00 96.69 101 GLU A O 1
ATOM 764 N N . ASN A 1 102 ? 10.413 -0.733 -23.826 1.00 96.12 102 ASN A N 1
ATOM 765 C CA . ASN A 1 102 ? 9.840 -1.641 -22.832 1.00 96.12 102 ASN A CA 1
ATOM 766 C C . ASN A 1 102 ? 9.872 -1.030 -21.426 1.00 96.12 102 ASN A C 1
ATOM 768 O O . ASN A 1 102 ? 8.920 -1.181 -20.660 1.00 96.12 102 ASN A O 1
ATOM 772 N N . PHE A 1 103 ? 10.958 -0.323 -21.098 1.00 97.12 103 PHE A N 1
ATOM 773 C CA . PHE A 1 103 ? 11.097 0.396 -19.836 1.00 97.12 103 PHE A CA 1
ATOM 774 C C . PHE A 1 103 ? 9.996 1.449 -19.659 1.00 97.12 103 PHE A C 1
ATOM 776 O O . PHE A 1 103 ? 9.314 1.450 -18.634 1.00 97.12 103 PHE A O 1
ATOM 783 N N . TRP A 1 104 ? 9.804 2.333 -20.644 1.00 96.25 104 TRP A N 1
ATOM 784 C CA . TRP A 1 104 ? 8.804 3.404 -20.556 1.00 96.25 104 TRP A CA 1
ATOM 785 C C . TRP A 1 104 ? 7.383 2.849 -20.520 1.00 96.25 104 TRP A C 1
ATOM 787 O O . TRP A 1 104 ? 6.600 3.261 -19.668 1.00 96.25 104 TRP A O 1
ATOM 797 N N . GLN A 1 105 ? 7.084 1.843 -21.347 1.00 96.19 105 GLN A N 1
ATOM 798 C CA . GLN A 1 105 ? 5.789 1.167 -21.326 1.00 96.19 105 GLN A CA 1
ATOM 799 C C . GLN A 1 105 ? 5.481 0.566 -19.946 1.00 96.19 105 GLN A C 1
ATOM 801 O O . GLN A 1 105 ? 4.382 0.756 -19.418 1.00 96.19 105 GLN A O 1
ATOM 806 N N . ALA A 1 106 ? 6.441 -0.147 -19.349 1.00 94.69 106 ALA A N 1
ATOM 807 C CA . ALA A 1 106 ? 6.260 -0.742 -18.030 1.00 94.69 106 ALA A CA 1
ATOM 808 C C . ALA A 1 106 ? 6.091 0.328 -16.948 1.00 94.69 106 ALA A C 1
ATOM 810 O O . ALA A 1 106 ? 5.214 0.214 -16.095 1.00 94.69 106 ALA A O 1
ATOM 811 N N . ARG A 1 107 ? 6.908 1.385 -16.996 1.00 95.06 107 ARG A N 1
ATOM 812 C CA . ARG A 1 107 ? 6.848 2.482 -16.033 1.00 95.06 107 ARG A CA 1
ATOM 813 C C . ARG A 1 107 ? 5.486 3.165 -16.046 1.00 95.06 107 ARG A C 1
ATOM 815 O O . ARG A 1 107 ? 4.892 3.317 -14.986 1.00 95.06 107 ARG A O 1
ATOM 822 N N . ASP A 1 108 ? 5.005 3.552 -17.222 1.00 94.38 108 ASP A N 1
ATOM 823 C CA . ASP A 1 108 ? 3.762 4.310 -17.351 1.00 94.38 108 ASP A CA 1
ATOM 824 C C . ASP A 1 108 ? 2.550 3.445 -16.963 1.00 94.38 108 ASP A C 1
ATOM 826 O O . ASP A 1 108 ? 1.713 3.894 -16.190 1.00 94.38 108 ASP A O 1
ATOM 830 N N . THR A 1 109 ? 2.541 2.156 -17.328 1.00 93.44 109 THR A N 1
ATOM 831 C CA . THR A 1 109 ? 1.501 1.202 -16.882 1.00 93.44 109 THR A CA 1
ATOM 832 C C . THR A 1 109 ? 1.417 1.096 -15.350 1.00 93.44 109 THR A C 1
ATOM 834 O O . THR A 1 109 ? 0.329 1.031 -14.772 1.00 93.44 109 THR A O 1
ATOM 837 N N . LEU A 1 110 ? 2.565 1.056 -14.665 1.00 93.44 110 LEU A N 1
ATOM 838 C CA . LEU A 1 110 ? 2.610 0.960 -13.202 1.00 93.44 110 LEU A CA 1
ATOM 839 C C . LEU A 1 110 ? 2.231 2.283 -12.530 1.00 93.44 110 LEU A C 1
ATOM 841 O O . LEU A 1 110 ? 1.628 2.264 -11.459 1.00 93.44 110 LEU A O 1
ATOM 845 N N . VAL A 1 111 ? 2.547 3.421 -13.154 1.00 90.75 111 VAL A N 1
ATOM 846 C CA . VAL A 1 111 ? 2.074 4.735 -12.701 1.00 90.75 111 VAL A CA 1
ATOM 847 C C . VAL A 1 111 ? 0.557 4.833 -12.853 1.00 90.75 111 VAL A C 1
ATOM 849 O O . VAL A 1 111 ? -0.104 5.200 -11.887 1.00 90.75 111 VAL A O 1
ATOM 852 N N . ASP A 1 112 ? -0.017 4.422 -13.982 1.00 89.81 112 ASP A N 1
ATOM 853 C CA . ASP A 1 112 ? -1.474 4.402 -14.167 1.00 89.81 112 ASP A CA 1
ATOM 854 C C . ASP A 1 112 ? -2.155 3.529 -13.103 1.00 89.81 112 ASP A C 1
ATOM 856 O O . ASP A 1 112 ? -3.088 3.974 -12.435 1.00 89.81 112 ASP A O 1
ATOM 860 N N . SER A 1 113 ? -1.595 2.346 -12.827 1.00 86.25 113 SER A N 1
ATOM 861 C CA . SER A 1 113 ? -2.067 1.458 -11.752 1.00 86.25 113 SER A CA 1
ATOM 862 C C . SER A 1 113 ? -2.068 2.155 -10.380 1.00 86.25 113 SER A C 1
ATOM 864 O O . SER A 1 113 ? -2.999 1.983 -9.592 1.00 86.25 113 SER A O 1
ATOM 866 N N . ILE A 1 114 ? -1.059 2.990 -10.098 1.00 86.56 114 ILE A N 1
ATOM 867 C CA . ILE A 1 114 ? -0.989 3.806 -8.875 1.00 86.56 114 ILE A CA 1
ATOM 868 C C . ILE A 1 114 ? -2.140 4.811 -8.791 1.00 86.56 114 ILE A C 1
ATOM 870 O O . ILE A 1 114 ? -2.738 4.977 -7.724 1.00 86.56 114 ILE A O 1
ATOM 874 N N . TYR A 1 115 ? -2.473 5.473 -9.897 1.00 83.81 115 TYR A N 1
ATOM 875 C CA . TYR A 1 115 ? -3.583 6.428 -9.945 1.00 83.81 115 TYR A CA 1
ATOM 876 C C . TYR A 1 115 ? -4.960 5.747 -9.944 1.00 83.81 115 TYR A C 1
ATOM 878 O O . TYR A 1 115 ? -5.931 6.348 -9.486 1.00 83.81 115 TYR A O 1
ATOM 886 N N . GLU A 1 116 ? -5.033 4.474 -10.332 1.00 80.94 116 GLU A N 1
ATOM 887 C CA . GLU A 1 116 ? -6.204 3.606 -10.144 1.00 80.94 116 GLU A CA 1
ATOM 888 C C . GLU A 1 116 ? -6.340 3.071 -8.703 1.00 80.94 116 GLU A C 1
ATOM 890 O O . GLU A 1 116 ? -7.336 2.433 -8.357 1.00 80.94 116 GLU A O 1
ATOM 895 N N . GLY A 1 117 ? -5.373 3.366 -7.827 1.00 77.50 117 GLY A N 1
ATOM 896 C CA . GLY A 1 117 ? -5.388 2.977 -6.416 1.00 77.50 117 GLY A CA 1
ATOM 897 C C . GLY A 1 117 ? -4.791 1.598 -6.131 1.00 77.50 117 GLY A C 1
ATOM 898 O O . GLY A 1 117 ? -4.916 1.106 -5.006 1.00 77.50 117 GLY A O 1
ATOM 899 N N . LEU A 1 118 ? -4.132 0.984 -7.116 1.00 81.69 118 LEU A N 1
ATOM 900 C CA . LEU A 1 118 ? -3.303 -0.204 -6.934 1.00 81.69 118 LEU A CA 1
ATOM 901 C C . LEU A 1 118 ? -1.889 0.218 -6.521 1.00 81.69 118 LEU A C 1
ATOM 903 O O . LEU A 1 118 ? -1.420 1.295 -6.865 1.00 81.69 118 LEU A O 1
ATOM 907 N N . TYR A 1 119 ? -1.174 -0.622 -5.779 1.00 83.94 119 TYR A N 1
ATOM 908 C CA . TYR A 1 119 ? 0.198 -0.318 -5.358 1.00 83.94 119 TYR A CA 1
ATOM 909 C C . TYR A 1 119 ? 1.108 -1.460 -5.787 1.00 83.94 119 TYR A C 1
ATOM 911 O O . TYR A 1 119 ? 1.346 -2.354 -4.974 1.00 83.94 119 TYR A O 1
ATOM 919 N N . PRO A 1 120 ? 1.578 -1.443 -7.050 1.00 82.94 120 PRO A N 1
ATOM 920 C CA . PRO A 1 120 ? 2.317 -2.559 -7.610 1.00 82.94 120 PRO A CA 1
ATOM 921 C C . PRO A 1 120 ? 3.600 -2.847 -6.834 1.00 82.94 120 PRO A C 1
ATOM 923 O O . PRO A 1 120 ? 4.309 -1.916 -6.425 1.00 82.94 120 PRO A O 1
ATOM 926 N N . ASP A 1 121 ? 3.914 -4.125 -6.662 1.00 86.00 121 ASP A N 1
ATOM 927 C CA . ASP A 1 121 ? 5.169 -4.590 -6.079 1.00 86.00 121 ASP A CA 1
ATOM 928 C C . ASP A 1 121 ? 6.121 -5.198 -7.130 1.00 86.00 121 ASP A C 1
ATOM 930 O O . ASP A 1 121 ? 5.957 -5.020 -8.340 1.00 86.00 121 ASP A O 1
ATOM 934 N N . GLU A 1 122 ? 7.197 -5.841 -6.673 1.00 87.94 122 GLU A N 1
ATOM 935 C CA . GLU A 1 122 ? 8.197 -6.448 -7.558 1.00 87.94 122 GLU A CA 1
ATOM 936 C C . GLU A 1 122 ? 7.623 -7.620 -8.372 1.00 87.94 122 GLU A C 1
ATOM 938 O O . GLU A 1 122 ? 8.006 -7.810 -9.525 1.00 87.94 122 GLU A O 1
ATOM 943 N N . THR A 1 123 ? 6.655 -8.356 -7.821 1.00 85.69 123 THR A N 1
ATOM 944 C CA . THR A 1 123 ? 5.975 -9.464 -8.505 1.00 85.69 123 THR A CA 1
ATOM 945 C C . THR A 1 123 ? 5.165 -8.938 -9.685 1.00 85.69 123 THR A C 1
ATOM 947 O O . THR A 1 123 ? 5.300 -9.439 -10.804 1.00 85.69 123 THR A O 1
ATOM 950 N N . ASP A 1 124 ? 4.384 -7.875 -9.462 1.00 87.50 124 ASP A N 1
ATOM 951 C CA . ASP A 1 124 ? 3.595 -7.221 -10.513 1.00 87.50 124 ASP A CA 1
ATOM 952 C C . ASP A 1 124 ? 4.488 -6.725 -11.658 1.00 87.50 124 ASP A C 1
ATOM 954 O O . ASP A 1 124 ? 4.159 -6.871 -12.841 1.00 87.50 124 ASP A O 1
ATOM 958 N N . LEU A 1 125 ? 5.651 -6.167 -11.308 1.00 92.62 125 LEU A N 1
ATOM 959 C CA . LEU A 1 125 ? 6.648 -5.697 -12.262 1.00 92.62 125 LEU A CA 1
ATOM 960 C C . LEU A 1 125 ? 7.249 -6.839 -13.088 1.00 92.62 125 LEU A C 1
ATOM 962 O O . LEU A 1 125 ? 7.373 -6.694 -14.304 1.00 92.62 125 LEU A O 1
ATOM 966 N N . VAL A 1 126 ? 7.627 -7.956 -12.461 1.00 90.31 126 VAL A N 1
ATOM 967 C CA . VAL A 1 126 ? 8.188 -9.120 -13.167 1.00 90.31 126 VAL A CA 1
ATOM 968 C C . VAL A 1 126 ? 7.159 -9.699 -14.137 1.00 90.31 126 VAL A C 1
ATOM 970 O O . VAL A 1 126 ? 7.472 -9.901 -15.311 1.00 90.31 126 VAL A O 1
ATOM 973 N N . MET A 1 127 ? 5.907 -9.860 -13.700 1.00 87.81 127 MET A N 1
ATOM 974 C CA . MET A 1 127 ? 4.818 -10.310 -14.572 1.00 87.81 127 MET A CA 1
ATOM 975 C C . MET A 1 127 ? 4.574 -9.337 -15.731 1.00 87.81 127 MET A C 1
ATOM 977 O O . MET A 1 127 ? 4.365 -9.748 -16.872 1.00 87.81 127 MET A O 1
ATOM 981 N N . LEU A 1 128 ? 4.594 -8.027 -15.472 1.00 91.69 128 LEU A N 1
ATOM 982 C CA . LEU A 1 128 ? 4.455 -7.014 -16.516 1.00 91.69 128 LEU A CA 1
ATOM 983 C C . LEU A 1 128 ? 5.617 -7.060 -17.515 1.00 91.69 128 LEU A C 1
ATOM 985 O O . LEU A 1 128 ? 5.379 -7.036 -18.722 1.00 91.69 128 LEU A O 1
ATOM 989 N N . LYS A 1 129 ? 6.854 -7.182 -17.030 1.00 93.31 129 LYS A N 1
ATOM 990 C CA . LYS A 1 129 ? 8.040 -7.315 -17.874 1.00 93.31 129 LYS A CA 1
ATOM 991 C C . LYS A 1 129 ? 7.943 -8.542 -18.775 1.00 93.31 129 LYS A C 1
ATOM 993 O O . LYS A 1 129 ? 8.180 -8.420 -19.973 1.00 93.31 129 LYS A O 1
ATOM 998 N N . ASP A 1 130 ? 7.540 -9.690 -18.247 1.00 90.12 130 ASP A N 1
ATOM 999 C CA . ASP A 1 130 ? 7.386 -10.906 -19.047 1.00 90.12 130 ASP A CA 1
ATOM 1000 C C . ASP A 1 130 ? 6.294 -10.781 -20.122 1.00 90.12 130 ASP A C 1
ATOM 1002 O O . ASP A 1 130 ? 6.465 -11.275 -21.240 1.00 90.12 130 ASP A O 1
ATOM 1006 N N . ARG A 1 131 ? 5.200 -10.059 -19.849 1.00 89.56 131 ARG A N 1
ATOM 1007 C CA . ARG A 1 131 ? 4.206 -9.727 -20.888 1.00 89.56 131 ARG A CA 1
ATOM 1008 C C . ARG A 1 131 ? 4.788 -8.825 -21.973 1.00 89.56 131 ARG A C 1
ATOM 1010 O O . ARG A 1 131 ? 4.501 -9.015 -23.153 1.00 89.56 131 ARG A O 1
ATOM 1017 N N . ILE A 1 132 ? 5.591 -7.833 -21.592 1.00 91.94 132 ILE A N 1
ATOM 1018 C CA . ILE A 1 132 ? 6.139 -6.838 -22.521 1.00 91.94 132 ILE A CA 1
ATOM 1019 C C . ILE A 1 132 ? 7.265 -7.432 -23.374 1.00 91.94 132 ILE A C 1
ATOM 1021 O O . ILE A 1 132 ? 7.213 -7.328 -24.603 1.00 91.94 132 ILE A O 1
ATOM 1025 N N . GLU A 1 133 ? 8.257 -8.064 -22.745 1.00 91.19 133 GLU A N 1
ATOM 1026 C CA . GLU A 1 133 ? 9.490 -8.518 -23.400 1.00 91.19 133 GLU A CA 1
ATOM 1027 C C . GLU A 1 133 ? 9.367 -9.937 -23.950 1.00 91.19 133 GLU A C 1
ATOM 1029 O O . GLU A 1 133 ? 9.765 -10.195 -25.083 1.00 91.19 133 GLU A O 1
ATOM 1034 N N . ASN A 1 134 ? 8.757 -10.838 -23.177 1.00 86.50 134 ASN A N 1
ATOM 1035 C CA . ASN A 1 134 ? 8.637 -12.253 -23.529 1.00 86.50 134 ASN A CA 1
ATOM 1036 C C . ASN A 1 134 ? 7.288 -12.591 -24.183 1.00 86.50 134 ASN A C 1
ATOM 1038 O O . ASN A 1 134 ? 7.057 -13.741 -24.551 1.00 86.50 134 ASN A O 1
ATOM 1042 N N . LYS A 1 135 ? 6.397 -11.596 -24.339 1.00 85.88 135 LYS A N 1
ATOM 1043 C CA . LYS A 1 135 ? 5.047 -11.737 -24.918 1.00 85.88 135 LYS A CA 1
ATOM 1044 C C . LYS A 1 135 ? 4.228 -12.862 -24.275 1.00 85.88 135 LYS A C 1
ATOM 1046 O O . LYS A 1 135 ? 3.338 -13.418 -24.918 1.00 85.88 135 LYS A O 1
ATOM 1051 N N . LYS A 1 136 ? 4.514 -13.190 -23.008 1.00 80.25 136 LYS A N 1
ATOM 1052 C CA . LYS A 1 136 ? 3.748 -14.192 -22.265 1.00 80.25 136 LYS A CA 1
ATOM 1053 C C . LYS A 1 136 ? 2.320 -13.696 -22.069 1.00 80.25 136 LYS A C 1
ATOM 1055 O O . LYS A 1 136 ? 2.083 -12.524 -21.785 1.00 80.25 136 LYS A O 1
ATOM 1060 N N . THR A 1 137 ? 1.363 -14.596 -22.222 1.00 80.12 137 THR A N 1
ATOM 1061 C CA . THR A 1 137 ? -0.047 -14.335 -21.908 1.00 80.12 137 THR A CA 1
ATOM 1062 C C . THR A 1 137 ? -0.293 -14.447 -20.404 1.00 80.12 137 THR A C 1
ATOM 1064 O O . THR A 1 137 ? 0.488 -15.072 -19.684 1.00 80.12 137 THR A O 1
ATOM 1067 N N . SER A 1 138 ? -1.397 -13.870 -19.917 1.00 72.75 138 SER A N 1
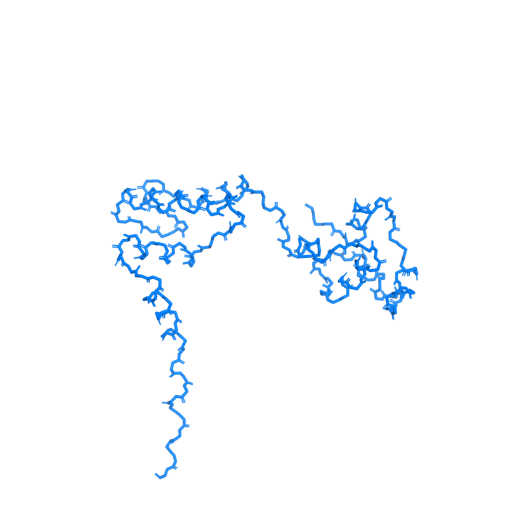ATOM 1068 C CA . SER A 1 138 ? -1.801 -14.014 -18.511 1.00 72.75 138 SER A CA 1
ATOM 1069 C C . SER A 1 138 ? -1.918 -15.485 -18.095 1.00 72.75 138 SER A C 1
ATOM 1071 O O . SER A 1 138 ? -1.469 -15.837 -17.011 1.00 72.75 138 SER A O 1
ATOM 1073 N N . ASP A 1 139 ? -2.431 -16.352 -18.973 1.00 73.75 139 ASP A N 1
ATOM 1074 C CA . ASP A 1 139 ? -2.595 -17.784 -18.694 1.00 73.75 139 ASP A CA 1
ATOM 1075 C C . ASP A 1 139 ? -1.249 -18.500 -18.516 1.00 73.75 139 ASP A C 1
ATOM 1077 O O . ASP A 1 139 ? -1.110 -19.345 -17.635 1.00 73.75 139 ASP A O 1
ATOM 1081 N N . GLN A 1 140 ? -0.233 -18.129 -19.304 1.00 73.44 140 GLN A N 1
ATOM 1082 C CA . GLN A 1 140 ? 1.121 -18.681 -19.173 1.00 73.44 140 GLN A CA 1
ATOM 1083 C C . GLN A 1 140 ? 1.792 -18.245 -17.869 1.00 73.44 140 GLN A C 1
ATOM 1085 O O . GLN A 1 140 ? 2.426 -19.057 -17.206 1.00 73.44 140 GLN A O 1
ATOM 1090 N N . LEU A 1 141 ? 1.612 -16.984 -17.473 1.00 75.25 141 LEU A N 1
ATOM 1091 C CA . LEU A 1 141 ? 2.149 -16.470 -16.211 1.00 75.25 141 LEU A CA 1
ATOM 1092 C C . LEU A 1 141 ? 1.476 -17.111 -14.998 1.00 75.25 141 LEU A C 1
ATOM 1094 O O . LEU A 1 141 ? 2.139 -17.457 -14.027 1.00 75.25 141 LEU A O 1
ATOM 1098 N N . ILE A 1 142 ? 0.158 -17.300 -15.064 1.00 72.19 142 ILE A N 1
ATOM 1099 C CA . ILE A 1 142 ? -0.596 -17.990 -14.020 1.00 72.19 142 ILE A CA 1
ATOM 1100 C C . ILE A 1 142 ? -0.136 -19.451 -13.914 1.00 72.19 142 ILE A C 1
ATOM 1102 O O . ILE A 1 142 ? 0.071 -19.936 -12.806 1.00 72.19 142 ILE A O 1
ATOM 1106 N N . ALA A 1 143 ? 0.067 -20.142 -15.040 1.00 75.12 143 ALA A N 1
ATOM 1107 C CA . ALA A 1 143 ? 0.557 -21.519 -15.047 1.00 75.12 143 ALA A CA 1
ATOM 1108 C C . ALA A 1 143 ? 1.946 -21.658 -14.396 1.00 75.12 143 ALA A C 1
ATOM 1110 O O . ALA A 1 143 ? 2.142 -22.567 -13.595 1.00 75.12 143 ALA A O 1
ATOM 1111 N N . GLU A 1 144 ? 2.873 -20.734 -14.664 1.00 72.81 144 GLU A N 1
ATOM 1112 C CA . GLU A 1 144 ? 4.202 -20.721 -14.030 1.00 72.81 144 GLU A CA 1
ATOM 1113 C C . GLU A 1 144 ? 4.117 -20.522 -12.506 1.00 72.81 144 GLU A C 1
ATOM 1115 O O . GLU A 1 144 ? 4.807 -21.213 -11.758 1.00 72.81 144 GLU A O 1
ATOM 1120 N N . LEU A 1 145 ? 3.205 -19.668 -12.025 1.00 67.62 145 LEU A N 1
ATOM 1121 C CA . LEU A 1 145 ? 2.958 -19.495 -10.587 1.00 67.62 145 LEU A CA 1
ATOM 1122 C C . LEU A 1 145 ? 2.410 -20.770 -9.920 1.00 67.62 145 LEU A C 1
ATOM 1124 O O . LEU A 1 145 ? 2.711 -21.029 -8.755 1.00 67.62 145 LEU A O 1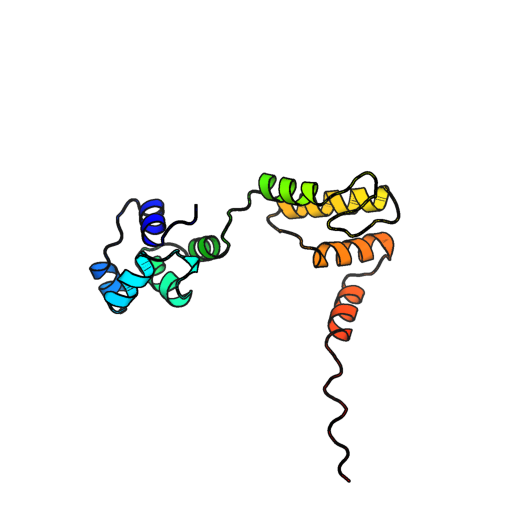
ATOM 1128 N N . TYR A 1 146 ? 1.612 -21.571 -10.635 1.00 62.06 146 TYR A N 1
ATOM 1129 C CA . TYR A 1 146 ? 1.096 -22.850 -10.130 1.00 62.06 146 TYR A CA 1
ATOM 1130 C C . TYR A 1 146 ? 2.129 -23.982 -10.200 1.00 62.06 146 TYR A C 1
ATOM 1132 O O . TYR A 1 146 ? 2.138 -24.828 -9.306 1.00 62.06 146 TYR A O 1
ATOM 1140 N N . ASP A 1 147 ? 3.010 -23.987 -11.202 1.00 63.12 147 ASP A N 1
ATOM 1141 C CA . ASP A 1 147 ? 4.102 -24.964 -11.314 1.00 63.12 147 ASP A CA 1
ATOM 1142 C C . ASP A 1 147 ? 5.224 -24.724 -10.279 1.00 63.12 147 ASP A C 1
ATOM 1144 O O . ASP A 1 147 ? 5.925 -25.668 -9.903 1.00 63.12 147 ASP A O 1
ATOM 1148 N N . GLU A 1 148 ? 5.366 -23.499 -9.752 1.00 51.75 148 GLU A N 1
ATOM 1149 C CA . GLU A 1 148 ? 6.262 -23.189 -8.624 1.00 51.75 148 GLU A CA 1
ATOM 1150 C C . GLU A 1 148 ? 5.701 -23.593 -7.243 1.00 51.75 148 GLU A C 1
ATOM 1152 O O . GLU A 1 148 ? 6.466 -23.702 -6.276 1.00 51.75 148 GLU A O 1
ATOM 1157 N N . VAL A 1 149 ? 4.398 -23.895 -7.120 1.00 47.16 149 VAL A N 1
ATOM 1158 C CA . VAL A 1 149 ? 3.859 -24.560 -5.922 1.00 47.16 149 VAL A CA 1
ATOM 1159 C C . VAL A 1 149 ? 4.363 -26.001 -5.959 1.00 47.16 149 VAL A C 1
ATOM 1161 O O . VAL A 1 149 ? 3.990 -26.767 -6.846 1.00 47.16 149 VAL A O 1
ATOM 1164 N N . PRO A 1 150 ? 5.251 -26.413 -5.042 1.00 46.75 150 PRO A N 1
ATOM 1165 C CA . PRO A 1 150 ? 6.052 -27.598 -5.267 1.00 46.75 150 PRO A CA 1
ATOM 1166 C C . PRO A 1 150 ? 5.171 -28.840 -5.419 1.00 46.75 150 PRO A C 1
ATOM 1168 O O . PRO A 1 150 ? 4.311 -29.107 -4.575 1.00 46.75 150 PRO A O 1
ATOM 1171 N N . LYS A 1 151 ? 5.513 -29.679 -6.406 1.00 45.84 151 LYS A N 1
ATOM 1172 C CA . LYS A 1 151 ? 5.284 -31.137 -6.418 1.00 45.84 151 LYS A CA 1
ATOM 1173 C C . LYS A 1 151 ? 5.966 -31.817 -5.210 1.00 45.84 151 LYS A C 1
ATOM 1175 O O . LYS A 1 151 ? 6.755 -32.741 -5.354 1.00 45.84 151 LYS A O 1
ATOM 1180 N N . LYS A 1 152 ? 5.688 -31.356 -3.988 1.00 43.03 152 LYS A N 1
ATOM 1181 C CA . LYS A 1 152 ? 6.120 -31.928 -2.702 1.00 43.03 152 LYS A CA 1
ATOM 1182 C C . LYS A 1 152 ? 5.033 -32.835 -2.109 1.00 43.03 152 LYS A C 1
ATOM 1184 O O . LYS A 1 152 ? 4.851 -32.877 -0.897 1.00 43.03 152 LYS A O 1
ATOM 1189 N N . ALA A 1 153 ? 4.301 -33.553 -2.960 1.00 45.62 153 ALA A N 1
ATOM 1190 C CA . ALA A 1 153 ? 3.294 -34.525 -2.531 1.00 45.62 153 ALA A CA 1
ATOM 1191 C C . ALA A 1 153 ? 3.479 -35.930 -3.134 1.00 45.62 153 ALA A C 1
ATOM 1193 O O . ALA A 1 153 ? 2.731 -36.831 -2.775 1.00 45.62 153 ALA A O 1
ATOM 1194 N N . GLU A 1 154 ? 4.487 -36.160 -3.981 1.00 45.66 154 GLU A N 1
ATOM 1195 C CA . GLU A 1 154 ? 4.705 -37.464 -4.624 1.00 45.66 154 GLU A CA 1
ATOM 1196 C C . GLU A 1 154 ? 6.122 -38.001 -4.380 1.00 45.66 154 GLU A C 1
ATOM 1198 O O . GLU A 1 154 ? 6.839 -38.308 -5.322 1.00 45.66 154 GLU 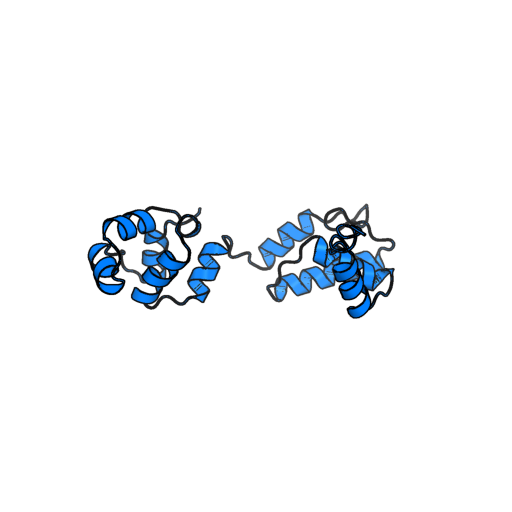A O 1
ATOM 1203 N N . ASP A 1 155 ? 6.552 -38.116 -3.118 1.00 46.78 155 ASP A N 1
ATOM 1204 C CA . ASP A 1 155 ? 7.637 -39.063 -2.789 1.00 46.78 155 ASP A CA 1
ATOM 1205 C C . ASP A 1 155 ? 7.611 -39.560 -1.332 1.00 46.78 155 ASP A C 1
ATOM 1207 O O . ASP A 1 155 ? 8.628 -39.634 -0.653 1.00 46.78 155 ASP A O 1
ATOM 1211 N N . ASN A 1 156 ? 6.426 -39.884 -0.808 1.00 46.03 156 ASN A N 1
ATOM 1212 C CA . ASN A 1 156 ? 6.301 -40.617 0.456 1.00 46.03 156 ASN A CA 1
ATOM 1213 C C . ASN A 1 156 ? 5.210 -41.678 0.321 1.00 46.03 156 ASN A C 1
ATOM 1215 O O . ASN A 1 156 ? 4.065 -41.463 0.713 1.00 46.03 156 ASN A O 1
ATOM 1219 N N . GLY A 1 157 ? 5.555 -42.827 -0.261 1.00 43.81 157 GLY A N 1
ATOM 1220 C CA . GLY A 1 157 ? 4.598 -43.927 -0.348 1.00 43.81 157 GLY A CA 1
ATOM 1221 C C . GLY A 1 157 ? 4.980 -45.115 -1.220 1.00 43.81 157 GLY A C 1
ATOM 1222 O O . GLY A 1 157 ? 4.108 -45.647 -1.896 1.00 43.81 157 GLY A O 1
ATOM 1223 N N . LYS A 1 158 ? 6.237 -45.574 -1.207 1.00 40.16 158 LYS A N 1
ATOM 1224 C CA . LYS A 1 158 ? 6.531 -46.975 -1.551 1.00 40.16 158 LYS A CA 1
ATOM 1225 C C . LYS A 1 158 ? 6.940 -47.731 -0.293 1.00 40.16 158 LYS A C 1
ATOM 1227 O O . LYS A 1 158 ? 8.109 -47.797 0.064 1.00 40.16 158 LYS A O 1
ATOM 1232 N N . LEU A 1 159 ? 5.929 -48.287 0.366 1.00 40.62 159 LEU A N 1
ATOM 1233 C CA . LEU A 1 159 ? 6.044 -49.468 1.213 1.00 40.62 159 LEU A CA 1
ATOM 1234 C C . LEU A 1 159 ? 5.212 -50.560 0.539 1.00 40.62 159 LEU A C 1
ATOM 1236 O O . LEU A 1 159 ? 3.991 -50.597 0.680 1.00 40.62 159 LEU A O 1
ATOM 1240 N N . SER A 1 160 ? 5.894 -51.407 -0.227 1.00 44.16 160 SER A N 1
ATOM 1241 C CA . SER A 1 160 ? 5.473 -52.764 -0.579 1.00 44.16 160 SER A CA 1
ATOM 1242 C C . SER A 1 160 ? 6.719 -53.588 -0.852 1.00 44.16 160 SER A C 1
ATOM 1244 O O . SER A 1 160 ? 7.487 -53.140 -1.736 1.00 44.16 160 SER A O 1
#

Secondary structure (DSSP, 8-state):
-PPBHHHHHHHHHSS---HHHHHHHH---HHHHHHHHHSBGGGS-HHHHHHHHHTTT--HHHHHHHHT-----HHHHHHHHHTTEETTTTEETTEEPSSHHHHHHHHHHHHHHHHTT----HHHHHHHHHHHHS---HHHHHHHHHHTS--TTSSS----